Protein AF-A0A7J9BZ97-F1 (afdb_monomer)

pLDDT: mean 70.13, std 18.41, range [39.75, 96.06]

Foldseek 3Di:
DDDDDPVVVVVVCVVVVVCVVVPPDDDPCPVVVCCVVVVPPPPPPPPPDPPPDDDPDDDDDDDDDDDDPPDDPDDPPPPPPPPPDDDDDDDDDDDDDDPDCVVVVVVVVVVVVVVVVVVVVVVVVVVVPPD

Structure (mmCIF, N/CA/C/O backbone):
data_AF-A0A7J9BZ97-F1
#
_entry.id   AF-A0A7J9BZ97-F1
#
loop_
_atom_site.group_PDB
_atom_site.id
_atom_site.type_symbol
_atom_site.label_atom_id
_atom_site.label_alt_id
_atom_site.label_comp_id
_atom_site.label_asym_id
_atom_site.label_entity_id
_atom_site.label_seq_id
_atom_site.pdbx_PDB_ins_code
_atom_site.Cartn_x
_atom_site.Cartn_y
_atom_site.Cartn_z
_atom_site.occupancy
_atom_site.B_iso_or_equiv
_atom_site.auth_seq_id
_atom_site.auth_comp_id
_atom_site.auth_asym_id
_atom_site.auth_atom_id
_atom_site.pdbx_PDB_model_num
ATOM 1 N N . MET A 1 1 ? -7.557 -3.521 -0.677 1.00 71.38 1 MET A N 1
ATOM 2 C CA . MET A 1 1 ? -7.580 -3.887 0.755 1.00 71.38 1 MET A CA 1
ATOM 3 C C . MET A 1 1 ? -7.223 -5.357 0.825 1.00 71.38 1 MET A C 1
ATOM 5 O O . MET A 1 1 ? -7.784 -6.114 0.041 1.00 71.38 1 MET A O 1
ATOM 9 N N . VAL A 1 2 ? -6.254 -5.750 1.649 1.00 76.31 2 VAL A N 1
ATOM 10 C CA . VAL A 1 2 ? -5.881 -7.167 1.764 1.00 76.31 2 VAL A CA 1
ATOM 11 C C . VAL A 1 2 ? -6.969 -7.873 2.572 1.00 76.31 2 VAL A C 1
ATOM 13 O O . VAL A 1 2 ? -7.179 -7.556 3.739 1.00 76.31 2 VAL A O 1
ATOM 16 N N . VAL A 1 3 ? -7.701 -8.783 1.927 1.00 82.50 3 VAL A N 1
ATOM 17 C CA . VAL A 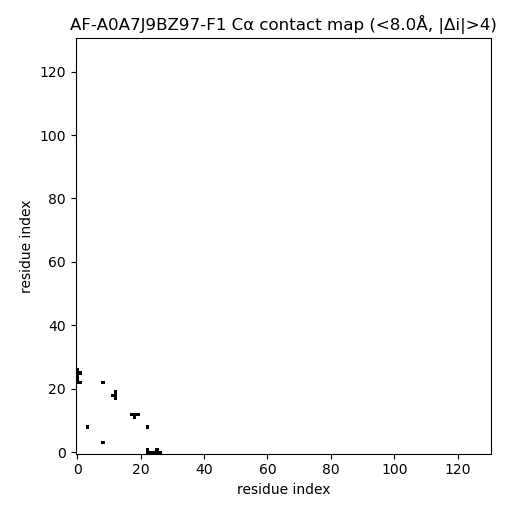1 3 ? -8.814 -9.511 2.548 1.00 82.50 3 VAL A CA 1
ATOM 18 C C . VAL A 1 3 ? -8.285 -10.828 3.102 1.00 82.50 3 VAL A C 1
ATOM 20 O O . VAL A 1 3 ? -7.773 -11.656 2.355 1.00 82.50 3 VAL A O 1
ATOM 23 N N . ALA A 1 4 ? -8.408 -11.013 4.411 1.00 87.12 4 ALA A N 1
ATOM 24 C CA . ALA A 1 4 ? -8.127 -12.267 5.101 1.00 87.12 4 ALA A CA 1
ATOM 25 C C . ALA A 1 4 ? -9.055 -12.382 6.317 1.00 87.12 4 ALA A C 1
ATOM 27 O O . ALA A 1 4 ? -9.639 -11.385 6.744 1.00 87.12 4 ALA A O 1
ATOM 28 N N . GLU A 1 5 ? -9.189 -13.586 6.870 1.00 92.62 5 GLU A N 1
ATOM 29 C CA . GLU A 1 5 ? -9.984 -13.818 8.077 1.00 92.62 5 GLU A CA 1
ATOM 30 C C . GLU A 1 5 ? -9.408 -13.074 9.288 1.00 92.62 5 GLU A C 1
ATOM 32 O O . GLU A 1 5 ? -8.190 -12.972 9.464 1.00 92.62 5 GLU A O 1
ATOM 37 N N . ASP A 1 6 ? -10.289 -12.611 10.174 1.00 92.06 6 ASP A N 1
ATOM 38 C CA . ASP A 1 6 ? -9.900 -11.864 11.374 1.00 92.06 6 ASP A CA 1
ATOM 39 C C . ASP A 1 6 ? -8.960 -12.663 12.283 1.00 92.06 6 ASP A C 1
ATOM 41 O O . ASP A 1 6 ? -8.046 -12.096 12.875 1.00 92.06 6 ASP A O 1
ATOM 45 N N . ALA A 1 7 ? -9.128 -13.987 12.357 1.00 94.25 7 ALA A N 1
ATOM 46 C CA . ALA A 1 7 ? -8.237 -14.860 13.118 1.00 94.25 7 ALA A CA 1
ATOM 47 C C . ALA A 1 7 ? -6.794 -14.828 12.582 1.00 94.25 7 ALA A C 1
ATOM 49 O O . ALA A 1 7 ? -5.842 -14.765 13.363 1.00 94.25 7 ALA A O 1
ATOM 50 N N . VAL A 1 8 ? -6.634 -14.812 11.255 1.00 93.81 8 VAL A N 1
ATOM 51 C CA . VAL A 1 8 ? -5.327 -14.752 10.588 1.00 93.81 8 VAL A CA 1
ATOM 52 C C . VAL A 1 8 ? -4.671 -13.395 10.836 1.00 93.81 8 VAL A C 1
ATOM 54 O O . VAL A 1 8 ? -3.510 -13.342 11.247 1.00 93.81 8 VAL A O 1
ATOM 57 N N . TRP A 1 9 ? -5.426 -12.302 10.676 1.00 93.75 9 TRP A N 1
ATOM 58 C CA . TRP A 1 9 ? -4.943 -10.954 10.985 1.00 93.75 9 TRP A CA 1
ATOM 59 C C . TRP A 1 9 ? -4.531 -10.810 12.449 1.00 93.75 9 TRP A C 1
ATOM 61 O O . TRP A 1 9 ? -3.427 -10.349 12.722 1.00 93.75 9 TRP A O 1
ATOM 71 N N . ASN A 1 10 ? -5.368 -11.251 13.389 1.00 92.50 10 ASN A N 1
ATOM 72 C CA . ASN A 1 10 ? -5.092 -11.137 14.822 1.00 92.50 10 ASN A CA 1
ATOM 73 C C . ASN A 1 10 ? -3.852 -11.944 15.232 1.00 92.50 10 ASN A C 1
ATOM 75 O O . ASN A 1 10 ? -3.031 -11.459 16.011 1.00 92.50 10 ASN A O 1
ATOM 79 N N . SER A 1 11 ? -3.670 -13.144 14.669 1.00 95.38 11 SER A N 1
ATOM 80 C CA . SER A 1 11 ? -2.452 -13.930 14.884 1.00 95.38 11 SER A CA 1
ATOM 81 C C . SER A 1 11 ? -1.212 -13.209 14.344 1.00 95.38 11 SER A C 1
ATOM 83 O O . SER A 1 11 ? -0.182 -13.180 15.018 1.00 95.38 11 SER A O 1
ATOM 85 N N . TYR A 1 12 ? -1.293 -12.601 13.159 1.00 94.06 12 TYR A N 1
ATOM 86 C CA . TYR A 1 12 ? -0.172 -11.874 12.557 1.00 94.06 12 TYR A CA 1
ATOM 87 C C . TYR A 1 12 ? 0.170 -10.588 13.330 1.00 94.06 12 TYR A C 1
ATOM 89 O O . TYR A 1 12 ? 1.326 -10.375 13.698 1.00 94.06 12 TYR A O 1
ATOM 97 N N . ILE A 1 13 ? -0.841 -9.792 13.686 1.00 94.81 13 ILE A N 1
ATOM 98 C CA . ILE A 1 13 ? -0.702 -8.546 14.458 1.00 94.81 13 ILE A CA 1
ATOM 99 C C . ILE A 1 13 ? -0.147 -8.813 15.866 1.00 94.81 13 ILE A C 1
ATOM 101 O O . ILE A 1 13 ? 0.600 -7.995 16.401 1.00 94.81 13 ILE A O 1
ATOM 105 N N . SER A 1 14 ? -0.443 -9.976 16.461 1.00 94.19 14 SER A N 1
ATOM 106 C CA . SER A 1 14 ? 0.075 -10.334 17.793 1.00 94.19 14 SER A CA 1
ATOM 107 C C . SER A 1 14 ? 1.608 -10.363 17.873 1.00 94.19 14 SER A C 1
ATOM 109 O O . SER A 1 14 ? 2.176 -10.040 18.916 1.00 94.19 14 SER A O 1
ATOM 111 N N . SER A 1 15 ? 2.271 -10.704 16.764 1.00 95.06 15 SER A N 1
ATOM 112 C CA . SER A 1 15 ? 3.733 -10.719 16.637 1.00 95.06 15 SER A CA 1
ATOM 113 C C . SER A 1 15 ? 4.285 -9.479 15.928 1.00 95.06 15 SER A C 1
ATOM 115 O O . SER A 1 15 ? 5.430 -9.111 16.172 1.00 95.06 15 SER A O 1
ATOM 117 N N . HIS A 1 16 ? 3.471 -8.816 15.102 1.00 92.94 16 HIS A N 1
ATOM 118 C CA . HIS A 1 16 ? 3.849 -7.656 14.292 1.00 92.94 16 HIS A CA 1
ATOM 119 C C . HIS A 1 16 ? 2.853 -6.520 14.530 1.00 92.94 16 HIS A C 1
ATOM 121 O O . HIS A 1 16 ? 1.904 -6.330 13.768 1.00 92.94 16 HIS A O 1
ATOM 127 N N . LYS A 1 17 ? 3.041 -5.760 15.612 1.00 92.00 17 LYS A N 1
ATOM 128 C CA . LYS A 1 17 ? 2.089 -4.707 16.008 1.00 92.00 17 LYS A CA 1
ATOM 129 C C . LYS A 1 17 ? 1.983 -3.591 14.972 1.00 92.00 17 LYS A C 1
ATOM 131 O O . LYS A 1 17 ? 0.926 -2.982 14.837 1.00 92.00 17 LYS A O 1
ATOM 136 N N . GLU A 1 18 ? 3.044 -3.352 14.206 1.00 90.94 18 GLU A N 1
ATOM 137 C CA . GLU A 1 18 ? 3.057 -2.368 13.123 1.00 90.94 18 GLU A CA 1
ATOM 138 C C . GLU A 1 18 ? 2.145 -2.775 11.958 1.00 90.94 18 GLU A C 1
ATOM 140 O O . GLU A 1 18 ? 1.808 -1.933 11.129 1.00 90.94 18 GLU A O 1
ATOM 145 N N . ALA A 1 19 ? 1.742 -4.049 11.878 1.00 89.31 19 ALA A N 1
ATOM 146 C CA . ALA A 1 19 ? 0.868 -4.552 10.826 1.00 89.31 19 ALA A CA 1
ATOM 147 C C . ALA A 1 19 ? -0.582 -4.054 10.955 1.00 89.31 19 ALA A C 1
ATOM 149 O O . ALA A 1 19 ? -1.290 -3.979 9.950 1.00 89.31 19 ALA A O 1
ATOM 150 N N . ASP A 1 20 ? -1.014 -3.690 12.168 1.00 89.50 20 ASP A N 1
ATOM 151 C CA . ASP A 1 20 ? -2.396 -3.286 12.461 1.00 89.50 20 ASP A CA 1
ATOM 152 C C . ASP A 1 20 ? -2.823 -2.067 11.631 1.00 89.50 20 ASP A C 1
ATOM 154 O O . ASP A 1 20 ? -3.903 -2.047 11.038 1.00 89.50 20 ASP A O 1
ATOM 158 N N . GLN A 1 21 ? -1.911 -1.103 11.456 1.00 88.31 21 GLN A N 1
ATOM 159 C CA . GLN A 1 21 ? -2.170 0.099 10.659 1.00 88.31 21 GLN A CA 1
ATOM 160 C C . GLN A 1 21 ? -2.457 -0.212 9.183 1.00 88.31 21 GLN A C 1
ATOM 162 O O . GLN A 1 21 ? -3.098 0.583 8.506 1.00 88.31 21 GLN A O 1
ATOM 167 N N . PHE A 1 22 ? -1.984 -1.349 8.661 1.00 87.00 22 PHE A N 1
ATOM 168 C CA . PHE A 1 22 ? -2.150 -1.711 7.254 1.00 87.00 22 PHE A CA 1
ATOM 169 C C . PHE A 1 22 ? -3.425 -2.514 6.984 1.00 87.00 22 PHE A C 1
ATOM 171 O O . PHE A 1 22 ? -3.824 -2.617 5.822 1.00 87.00 22 PHE A O 1
ATOM 178 N N . ARG A 1 23 ? -4.096 -3.043 8.018 1.00 85.88 23 ARG A N 1
ATOM 179 C CA . ARG A 1 23 ? -5.294 -3.893 7.874 1.00 85.88 23 ARG A CA 1
ATOM 180 C C . ARG A 1 23 ? -6.418 -3.189 7.115 1.00 85.88 23 ARG A C 1
ATOM 182 O O . ARG A 1 23 ? -7.084 -3.790 6.275 1.00 85.88 23 ARG A O 1
ATOM 189 N N . HIS A 1 24 ? -6.602 -1.904 7.393 1.00 85.56 24 HIS A N 1
ATOM 190 C CA . HIS A 1 24 ? -7.663 -1.089 6.800 1.00 85.56 24 HIS A CA 1
ATOM 191 C C . HIS A 1 24 ? -7.170 -0.204 5.652 1.00 85.56 24 HIS A C 1
ATOM 193 O O . HIS A 1 24 ? -7.960 0.524 5.051 1.00 85.56 24 HIS A O 1
ATOM 199 N N . ASN A 1 25 ? -5.885 -0.289 5.298 1.00 86.62 25 ASN A N 1
ATOM 200 C CA . ASN A 1 25 ? -5.329 0.538 4.241 1.00 86.62 25 ASN A CA 1
ATOM 201 C C . ASN A 1 25 ? -5.685 -0.026 2.862 1.00 86.62 25 ASN A C 1
ATOM 203 O O . ASN A 1 25 ? -5.443 -1.189 2.517 1.00 86.62 25 ASN A O 1
ATOM 207 N N . SER A 1 26 ? -6.263 0.836 2.030 1.00 83.00 26 SER A N 1
ATOM 208 C CA . SER A 1 26 ? -6.355 0.598 0.596 1.00 83.00 26 SER A CA 1
ATOM 209 C C . SER A 1 26 ? -4.990 0.834 -0.051 1.00 83.00 26 SER A C 1
ATOM 211 O O . SER A 1 26 ? -4.329 1.821 0.254 1.00 83.00 26 SER A O 1
ATOM 213 N N . PHE A 1 27 ? -4.607 -0.028 -0.992 1.00 83.50 27 PHE A N 1
ATOM 214 C CA . PHE A 1 27 ? -3.405 0.128 -1.813 1.00 83.50 27 PHE A CA 1
ATOM 215 C C . PHE A 1 27 ? -3.818 0.504 -3.246 1.00 83.50 27 PHE A C 1
ATOM 217 O O . PHE A 1 27 ? -3.920 -0.385 -4.092 1.00 83.50 27 PHE A O 1
ATOM 224 N N . PRO A 1 28 ? -4.104 1.791 -3.530 1.00 83.50 28 PRO A N 1
ATOM 225 C CA . PRO A 1 28 ? -4.700 2.231 -4.799 1.00 83.50 28 PRO A CA 1
ATOM 226 C C . PRO A 1 28 ? -3.822 2.007 -6.044 1.00 83.50 28 PRO A C 1
ATOM 228 O O . PRO A 1 28 ? -4.326 2.098 -7.156 1.00 83.50 28 PRO A O 1
ATOM 231 N N . TYR A 1 29 ? -2.540 1.663 -5.882 1.00 88.88 29 TYR A N 1
ATOM 232 C CA . TYR A 1 29 ? -1.595 1.442 -6.988 1.00 88.88 29 TYR A CA 1
ATOM 233 C C . TYR A 1 29 ? -1.088 -0.003 -7.103 1.00 88.88 29 TYR A C 1
ATOM 235 O O . TYR A 1 29 ? -0.122 -0.258 -7.822 1.00 88.88 29 TYR A O 1
ATOM 243 N N . TYR A 1 30 ? -1.706 -0.957 -6.399 1.00 88.31 30 TYR A N 1
ATOM 244 C CA . TYR A 1 30 ? -1.236 -2.348 -6.363 1.00 88.31 30 TYR A CA 1
ATOM 245 C C . TYR A 1 30 ? -1.097 -2.976 -7.763 1.00 88.31 30 TYR A C 1
ATOM 247 O O . TYR A 1 30 ? -0.078 -3.601 -8.066 1.00 88.31 30 TYR A O 1
ATOM 255 N N . ASP A 1 31 ? -2.076 -2.750 -8.640 1.00 88.19 31 ASP A N 1
ATOM 256 C CA . ASP A 1 31 ? -2.088 -3.317 -9.994 1.00 88.19 31 ASP A CA 1
ATOM 257 C C . ASP A 1 31 ? -0.993 -2.715 -10.887 1.00 88.19 31 ASP A C 1
ATOM 259 O O . ASP A 1 31 ? -0.332 -3.430 -11.641 1.00 88.19 31 ASP A O 1
ATOM 263 N N . GLN A 1 32 ? -0.737 -1.409 -10.758 1.00 91.00 32 GLN A N 1
ATOM 264 C CA . GLN A 1 32 ? 0.324 -0.720 -11.503 1.00 91.00 32 GLN A CA 1
ATOM 265 C C . GLN A 1 32 ? 1.707 -1.213 -11.075 1.00 91.00 32 GLN A C 1
ATOM 267 O O . GLN A 1 32 ? 2.545 -1.529 -11.921 1.00 91.00 32 GLN A O 1
ATOM 272 N N . LEU A 1 33 ? 1.926 -1.346 -9.762 1.00 89.25 33 LEU A N 1
ATOM 273 C CA . LEU A 1 33 ? 3.164 -1.904 -9.220 1.00 89.25 33 LEU A CA 1
ATOM 274 C C . LEU A 1 33 ? 3.359 -3.345 -9.703 1.00 89.25 33 LEU A C 1
ATOM 276 O O . LEU A 1 33 ? 4.433 -3.695 -10.188 1.00 89.25 33 LEU A O 1
ATOM 280 N N . THR A 1 34 ? 2.308 -4.164 -9.655 1.00 88.31 34 THR A N 1
ATOM 281 C CA . THR A 1 34 ? 2.362 -5.549 -10.137 1.00 88.31 34 THR A CA 1
ATOM 282 C C . THR A 1 34 ? 2.689 -5.616 -11.628 1.00 88.31 34 THR A C 1
ATOM 284 O O . THR A 1 34 ? 3.497 -6.451 -12.017 1.00 88.31 34 THR A O 1
ATOM 287 N N . SER A 1 35 ? 2.152 -4.715 -12.456 1.00 88.06 35 SER A N 1
ATOM 288 C CA . SER A 1 35 ? 2.485 -4.623 -13.886 1.00 88.06 35 SER A CA 1
ATOM 289 C C . SER A 1 35 ? 3.974 -4.344 -14.121 1.00 88.06 35 SER A C 1
ATOM 291 O O . SER A 1 35 ? 4.612 -5.046 -14.908 1.00 88.06 35 SER A O 1
ATOM 293 N N . ILE A 1 36 ? 4.566 -3.401 -13.380 1.00 91.31 36 ILE A N 1
ATOM 294 C CA . ILE A 1 36 ? 6.006 -3.092 -13.456 1.00 91.31 36 ILE A CA 1
ATOM 295 C C . ILE A 1 36 ? 6.843 -4.322 -13.064 1.00 91.31 36 ILE A C 1
ATOM 297 O O . ILE A 1 36 ? 7.730 -4.737 -13.811 1.00 91.31 36 ILE A O 1
ATOM 301 N N . TYR A 1 37 ? 6.520 -4.959 -11.933 1.00 83.75 37 TYR A N 1
ATOM 302 C CA . TYR A 1 37 ? 7.260 -6.123 -11.429 1.00 83.75 37 TYR A CA 1
ATOM 303 C C . TYR A 1 37 ? 7.011 -7.421 -12.207 1.00 83.75 37 TYR A C 1
ATOM 305 O O . TYR A 1 37 ? 7.856 -8.315 -12.172 1.00 83.75 37 TYR A O 1
ATOM 313 N N . ALA A 1 38 ? 5.864 -7.574 -12.869 1.00 81.69 38 ALA A N 1
ATOM 314 C CA . ALA A 1 38 ? 5.565 -8.723 -13.722 1.00 81.69 38 ALA A CA 1
ATOM 315 C C . ALA A 1 38 ? 6.271 -8.599 -15.075 1.00 81.69 38 ALA A C 1
ATOM 317 O O . ALA A 1 38 ? 6.794 -9.591 -15.587 1.00 81.69 38 ALA A O 1
ATOM 318 N N . LYS A 1 39 ? 6.327 -7.380 -15.624 1.00 68.62 39 LYS A N 1
ATOM 319 C CA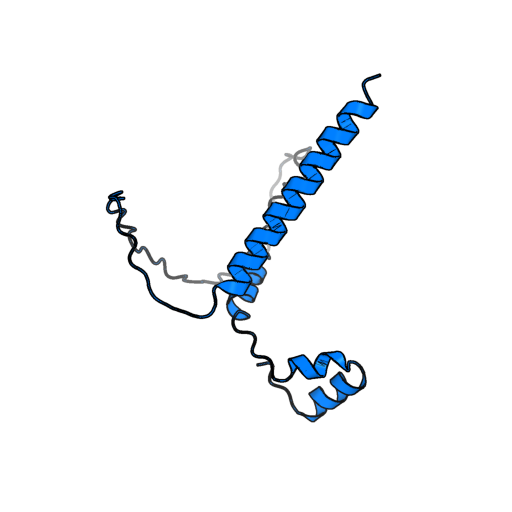 . LYS A 1 39 ? 6.918 -7.089 -16.933 1.00 68.62 39 LYS A CA 1
ATOM 320 C C . LYS A 1 39 ? 8.438 -7.278 -16.961 1.00 68.62 39 LYS A C 1
ATOM 322 O O . LYS A 1 39 ? 8.966 -7.707 -17.982 1.00 68.62 39 LYS A O 1
ATOM 327 N N . ASP A 1 40 ? 9.133 -7.051 -15.847 1.00 66.12 40 ASP A N 1
ATOM 328 C CA . ASP A 1 40 ? 10.603 -7.108 -15.797 1.00 66.12 40 ASP A CA 1
ATOM 329 C C . ASP A 1 40 ? 11.192 -8.498 -15.460 1.00 66.12 40 ASP A C 1
ATOM 331 O O . ASP A 1 40 ? 12.405 -8.707 -15.459 1.00 66.12 40 ASP A O 1
ATOM 335 N N . ARG A 1 41 ? 10.359 -9.531 -15.252 1.00 61.12 41 ARG A N 1
ATOM 336 C CA . ARG A 1 41 ? 10.854 -10.902 -14.978 1.00 61.12 41 ARG A CA 1
ATOM 337 C C . ARG A 1 41 ? 11.497 -11.587 -16.194 1.00 61.12 41 ARG A C 1
ATOM 339 O O . ARG A 1 41 ? 11.994 -12.707 -16.060 1.00 61.12 41 ARG A O 1
ATOM 346 N N . ALA A 1 42 ? 11.508 -10.941 -17.363 1.00 59.09 42 ALA A N 1
ATOM 347 C CA . ALA A 1 42 ? 11.931 -11.536 -18.629 1.00 59.09 42 ALA A CA 1
ATOM 348 C C . ALA A 1 42 ? 13.153 -10.890 -19.315 1.00 59.09 42 ALA A C 1
ATOM 350 O O . ALA A 1 42 ? 13.526 -11.373 -20.382 1.00 59.09 42 ALA A O 1
ATOM 351 N N . THR A 1 43 ? 13.856 -9.916 -18.723 1.00 52.75 43 THR A N 1
ATOM 352 C CA . THR A 1 43 ? 15.045 -9.308 -19.373 1.00 52.75 43 THR A CA 1
ATOM 353 C C . THR A 1 43 ? 16.340 -9.573 -18.607 1.00 52.75 43 THR A C 1
ATOM 355 O O . THR A 1 43 ? 17.110 -8.683 -18.283 1.00 52.75 43 THR A O 1
ATOM 358 N N . ARG A 1 44 ? 16.627 -10.851 -18.340 1.00 49.34 44 ARG A N 1
ATOM 359 C CA . ARG A 1 44 ? 18.009 -11.314 -18.084 1.00 49.34 44 ARG A CA 1
ATOM 360 C C . ARG A 1 44 ? 18.625 -12.011 -19.303 1.00 49.34 44 ARG A C 1
ATOM 362 O O . ARG A 1 44 ? 19.798 -12.371 -19.298 1.00 49.34 44 ARG A O 1
ATOM 369 N N . LYS A 1 45 ? 17.860 -12.181 -20.385 1.00 59.62 45 LYS A N 1
ATOM 370 C CA . LYS A 1 45 ? 18.319 -12.825 -21.623 1.00 59.62 45 LYS A CA 1
ATOM 371 C C . LYS A 1 45 ? 18.991 -11.836 -22.582 1.00 59.62 45 LYS A C 1
ATOM 373 O O . LYS A 1 45 ? 18.601 -11.734 -23.732 1.00 59.62 45 LYS A O 1
ATOM 378 N N . SER A 1 46 ? 20.012 -11.139 -22.099 1.00 55.84 46 SER A N 1
ATOM 379 C CA . SER A 1 46 ? 21.186 -10.769 -22.902 1.00 55.84 46 SER A CA 1
ATOM 380 C C . SER A 1 46 ? 22.346 -10.332 -22.000 1.00 55.84 46 SER A C 1
ATOM 382 O O . SER A 1 46 ? 23.091 -9.415 -22.330 1.00 55.84 46 SER A O 1
ATOM 384 N N . ALA A 1 47 ? 22.576 -11.025 -20.880 1.00 54.09 47 ALA A N 1
ATOM 385 C CA . ALA A 1 47 ? 23.967 -11.356 -20.604 1.00 54.09 47 ALA A CA 1
ATOM 386 C C . ALA A 1 47 ? 24.321 -12.389 -21.675 1.00 54.09 47 ALA A C 1
ATOM 388 O O . ALA A 1 47 ? 24.032 -13.577 -21.512 1.00 54.09 47 ALA A O 1
ATOM 389 N N . LEU A 1 48 ? 24.773 -11.908 -22.839 1.00 52.00 48 LEU A N 1
ATOM 390 C CA . LEU A 1 48 ? 25.325 -12.760 -23.878 1.00 52.00 48 LEU A CA 1
ATOM 391 C C . LEU A 1 48 ? 26.372 -13.626 -23.192 1.00 52.00 48 LEU A C 1
ATOM 393 O O . LEU A 1 48 ? 27.382 -13.147 -22.681 1.00 52.00 48 LEU A O 1
ATOM 397 N N . LYS A 1 49 ? 25.996 -14.898 -23.089 1.00 50.25 49 LYS A N 1
ATOM 398 C CA . LYS A 1 49 ? 26.824 -16.068 -22.887 1.00 50.25 49 LYS A CA 1
ATOM 399 C C . LYS A 1 49 ? 28.264 -15.731 -23.277 1.00 50.25 49 LYS A C 1
ATOM 401 O O . LYS A 1 49 ? 28.564 -15.595 -24.454 1.00 50.25 49 LYS A O 1
ATOM 406 N N . SER A 1 50 ? 29.149 -15.624 -22.290 1.00 47.22 50 SER A N 1
ATOM 407 C CA . SER A 1 50 ? 30.600 -15.473 -22.464 1.00 47.22 50 SER A CA 1
ATOM 408 C C . SER A 1 50 ? 31.258 -16.745 -23.030 1.00 47.22 50 SER A C 1
ATOM 410 O O . SER A 1 50 ? 32.397 -17.058 -22.706 1.00 47.22 50 SER A O 1
ATOM 412 N N . VAL A 1 51 ? 30.519 -17.510 -23.835 1.00 46.88 51 VAL A N 1
ATOM 413 C CA . VAL A 1 51 ? 30.957 -18.705 -24.562 1.00 46.88 51 VAL A CA 1
ATOM 414 C C . VAL A 1 51 ? 30.750 -18.410 -26.045 1.00 46.88 51 VAL A C 1
ATOM 416 O O . VAL A 1 51 ? 30.037 -19.116 -26.747 1.00 46.88 51 VAL A O 1
ATOM 419 N N . ASP A 1 52 ? 31.319 -17.287 -26.472 1.00 48.97 52 ASP A N 1
ATOM 420 C CA . ASP A 1 52 ? 31.609 -16.981 -27.873 1.00 48.97 52 ASP A CA 1
ATOM 421 C C . ASP A 1 52 ? 33.106 -17.226 -28.141 1.00 48.97 52 ASP A C 1
ATOM 423 O O . ASP A 1 52 ? 33.784 -16.503 -28.862 1.00 48.97 52 ASP A O 1
ATOM 427 N N . ILE A 1 53 ? 33.668 -18.223 -27.451 1.00 57.31 53 ILE A N 1
ATOM 428 C CA . ILE A 1 53 ? 35.030 -18.697 -27.658 1.00 57.31 53 ILE A CA 1
ATOM 429 C C . ILE A 1 53 ? 34.958 -20.223 -27.662 1.00 57.31 53 ILE A C 1
ATOM 431 O O . ILE A 1 53 ? 34.743 -20.833 -26.619 1.00 57.31 53 ILE A O 1
ATOM 435 N N . ALA A 1 54 ? 35.168 -20.785 -28.853 1.00 52.88 54 ALA A N 1
ATOM 436 C CA . ALA A 1 54 ? 35.436 -22.190 -29.158 1.00 52.88 54 ALA A CA 1
ATOM 437 C C . ALA A 1 54 ? 34.267 -23.180 -28.998 1.00 52.88 54 ALA A C 1
ATOM 439 O O . ALA A 1 54 ? 34.075 -23.753 -27.937 1.00 52.88 54 ALA A O 1
ATOM 440 N N . GLU A 1 55 ? 33.525 -23.420 -30.081 1.00 43.97 55 GLU A N 1
ATOM 441 C CA . GLU A 1 55 ? 33.376 -24.755 -30.703 1.00 43.97 55 GLU A CA 1
ATOM 442 C C . GLU A 1 55 ? 32.291 -24.683 -31.784 1.00 43.97 55 GLU A C 1
ATOM 444 O O . GLU A 1 55 ? 31.165 -25.152 -31.646 1.00 43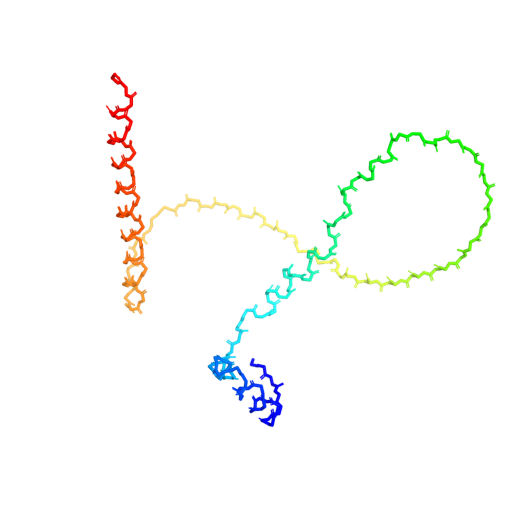.97 55 GLU A O 1
ATOM 449 N N . GLU A 1 56 ? 32.653 -24.053 -32.898 1.00 48.62 56 GLU A N 1
ATOM 450 C CA . GLU A 1 56 ? 32.100 -24.402 -34.200 1.00 48.62 56 GLU A CA 1
ATOM 451 C C . GLU A 1 56 ? 32.833 -25.670 -34.660 1.00 48.62 56 GLU A C 1
ATOM 453 O O . GLU A 1 56 ? 33.861 -25.584 -35.325 1.00 48.62 56 GLU A O 1
ATOM 458 N N . ILE A 1 57 ? 32.371 -26.846 -34.224 1.00 52.91 57 ILE A N 1
ATOM 459 C CA . ILE A 1 57 ? 32.765 -28.135 -34.812 1.00 52.91 57 ILE A CA 1
ATOM 460 C C . ILE A 1 57 ? 31.532 -29.054 -34.838 1.00 52.91 57 ILE A C 1
ATOM 462 O O . ILE A 1 57 ? 31.161 -29.663 -33.843 1.00 52.91 57 ILE A O 1
ATOM 466 N N . ASP A 1 58 ? 30.866 -29.018 -35.991 1.00 45.81 58 ASP A N 1
ATOM 467 C CA . ASP A 1 58 ? 30.188 -30.091 -36.735 1.00 45.81 58 ASP A CA 1
ATOM 468 C C . ASP A 1 58 ? 29.810 -31.410 -36.012 1.00 45.81 58 ASP A C 1
ATOM 470 O O . ASP A 1 58 ? 30.675 -32.131 -35.516 1.00 45.81 58 ASP A O 1
ATOM 474 N N . VAL A 1 59 ? 28.508 -31.746 -36.040 1.00 47.66 59 VAL A N 1
ATOM 475 C CA . VAL A 1 59 ? 27.896 -32.969 -36.630 1.00 47.66 59 VAL A CA 1
ATOM 476 C C . VAL A 1 59 ? 26.496 -33.224 -36.020 1.00 47.66 59 VAL A C 1
ATOM 478 O O . VAL A 1 59 ? 26.303 -33.201 -34.805 1.00 47.66 59 VAL A O 1
ATOM 481 N N . GLU A 1 60 ? 25.511 -33.456 -36.898 1.00 49.34 60 GLU A N 1
ATOM 482 C CA . GLU A 1 60 ? 24.130 -33.916 -36.640 1.00 49.34 60 GLU A CA 1
ATOM 483 C C . GLU A 1 60 ? 24.025 -35.129 -35.691 1.00 49.34 60 GLU A C 1
ATOM 485 O O . GLU A 1 60 ? 24.762 -36.085 -35.892 1.00 49.34 60 GLU A O 1
ATOM 490 N N . ASP A 1 61 ? 23.029 -35.169 -34.780 1.00 41.78 61 ASP A N 1
ATOM 491 C CA . ASP A 1 61 ? 22.102 -36.323 -34.654 1.00 41.78 61 ASP A CA 1
ATOM 492 C C . ASP A 1 61 ? 20.889 -36.066 -33.710 1.00 41.78 61 ASP A C 1
ATOM 494 O O . ASP A 1 61 ? 21.018 -35.784 -32.520 1.00 41.78 61 ASP A O 1
ATOM 498 N N . VAL A 1 62 ? 19.701 -36.158 -34.312 1.00 45.78 62 VAL A N 1
ATOM 499 C CA . VAL A 1 62 ? 18.396 -36.712 -33.880 1.00 45.78 62 VAL A CA 1
ATOM 500 C C . VAL A 1 62 ? 17.808 -36.524 -32.455 1.00 45.78 62 VAL A C 1
ATOM 502 O O . VAL A 1 62 ? 18.218 -37.095 -31.452 1.00 45.78 62 VAL A O 1
ATOM 505 N N . ALA A 1 63 ? 16.636 -35.867 -32.497 1.00 48.44 63 ALA A N 1
ATOM 506 C CA . ALA A 1 63 ? 15.378 -36.050 -31.753 1.00 48.44 63 ALA A CA 1
ATOM 507 C C . ALA A 1 63 ? 15.325 -35.916 -30.220 1.00 48.44 63 ALA A C 1
ATOM 509 O O . ALA A 1 63 ? 15.729 -36.791 -29.467 1.00 48.44 63 ALA A O 1
ATOM 510 N N . THR A 1 64 ? 14.516 -34.951 -29.764 1.00 42.03 64 THR A N 1
ATOM 511 C CA . THR A 1 64 ? 13.310 -35.254 -28.969 1.00 42.03 64 THR A CA 1
ATOM 512 C C . THR A 1 64 ? 12.317 -34.100 -29.098 1.00 42.03 64 THR A C 1
ATOM 514 O O . THR A 1 64 ? 12.574 -32.969 -28.691 1.00 42.03 64 THR A O 1
ATOM 517 N N . ALA A 1 65 ? 11.162 -34.410 -29.679 1.00 49.47 65 ALA A N 1
ATOM 518 C CA . ALA A 1 65 ? 10.021 -33.523 -29.789 1.00 49.47 65 ALA A CA 1
ATOM 519 C C . ALA A 1 65 ? 9.448 -33.163 -28.408 1.00 49.47 65 ALA A C 1
ATOM 521 O O . ALA A 1 65 ? 9.185 -34.037 -27.584 1.00 49.47 65 ALA A O 1
ATOM 522 N N . LYS A 1 66 ? 9.143 -31.881 -28.205 1.00 59.12 66 LYS A N 1
ATOM 523 C CA . LYS A 1 66 ? 7.893 -31.471 -27.555 1.00 59.12 66 LYS A CA 1
ATOM 524 C C . LYS A 1 66 ? 7.504 -30.086 -28.045 1.00 59.12 66 LYS A C 1
ATOM 526 O O . LYS A 1 66 ? 8.049 -29.072 -27.622 1.00 59.12 66 LYS A O 1
ATOM 531 N N . ASN A 1 67 ? 6.550 -30.088 -28.969 1.00 59.03 67 ASN A N 1
ATOM 532 C CA . ASN A 1 67 ? 5.725 -28.935 -29.271 1.00 59.03 67 ASN A CA 1
ATOM 533 C C . ASN A 1 67 ? 5.105 -28.427 -27.965 1.00 59.03 67 ASN A C 1
ATOM 535 O O . ASN A 1 67 ? 4.429 -29.179 -27.263 1.00 59.03 67 ASN A O 1
ATOM 539 N N . LEU A 1 68 ? 5.325 -27.154 -27.658 1.00 49.75 68 LEU A N 1
ATOM 540 C CA . LEU A 1 68 ? 4.405 -26.383 -26.839 1.00 49.75 68 LEU A CA 1
ATOM 541 C C . LEU A 1 68 ? 4.066 -25.125 -27.635 1.00 49.75 68 LEU A C 1
ATOM 543 O O . LEU A 1 68 ? 4.606 -24.046 -27.404 1.00 49.75 68 LEU A O 1
ATOM 547 N N . GLU A 1 69 ? 3.173 -25.301 -28.604 1.00 57.47 69 GLU A N 1
ATOM 548 C CA . GLU A 1 69 ? 2.330 -24.218 -29.094 1.00 57.47 69 GLU A CA 1
ATOM 549 C C . GLU A 1 69 ? 1.445 -23.763 -27.927 1.00 57.47 69 GLU A C 1
ATOM 551 O O . GLU A 1 69 ? 0.361 -24.291 -27.696 1.00 57.47 69 GLU A O 1
ATOM 556 N N . VAL A 1 70 ? 1.916 -22.790 -27.147 1.00 49.41 70 VAL A N 1
ATOM 557 C CA . VAL A 1 70 ? 1.011 -21.944 -26.367 1.00 49.41 70 VAL A CA 1
ATOM 558 C C . VAL A 1 70 ? 0.748 -20.727 -27.230 1.00 49.41 70 VAL A C 1
ATOM 560 O O . VAL A 1 70 ? 1.502 -19.756 -27.248 1.00 49.41 70 VAL A O 1
ATOM 563 N N . GLY A 1 71 ? -0.325 -20.840 -28.008 1.00 50.84 71 GLY A N 1
ATOM 564 C CA . GLY A 1 71 ? -0.940 -19.703 -28.657 1.00 50.84 71 GLY A CA 1
ATOM 565 C C . GLY A 1 71 ? -1.341 -18.686 -27.597 1.00 50.84 71 GLY A C 1
ATOM 566 O O . GLY A 1 71 ? -2.227 -18.936 -26.784 1.00 50.84 71 GLY A O 1
ATOM 567 N N . SER A 1 72 ? -0.711 -17.520 -27.627 1.00 55.28 72 SER A N 1
ATOM 568 C CA . SER A 1 72 ? -1.326 -16.314 -27.096 1.00 55.28 72 SER A CA 1
ATOM 569 C C . SER A 1 72 ? -1.553 -15.367 -28.265 1.00 55.28 72 SER A C 1
ATOM 571 O O . SER A 1 72 ? -0.645 -14.667 -28.714 1.00 55.28 72 SER A O 1
ATOM 573 N N . ASN A 1 73 ? -2.782 -15.377 -28.771 1.00 60.75 73 ASN A N 1
ATOM 574 C CA . ASN A 1 73 ? -3.348 -14.255 -29.502 1.00 60.75 73 ASN A CA 1
ATOM 575 C C . ASN A 1 73 ?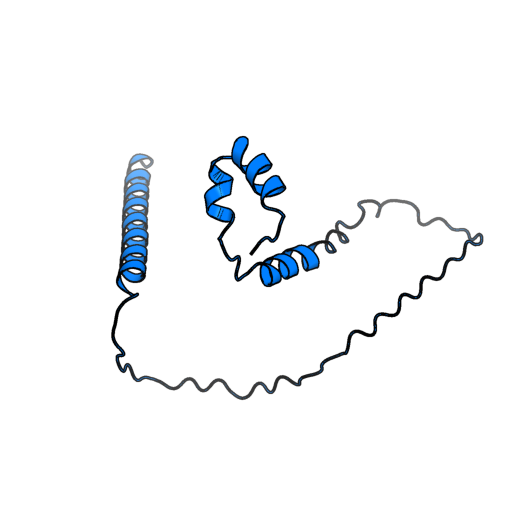 -3.383 -13.060 -28.537 1.00 60.75 73 ASN A C 1
ATOM 577 O O . ASN A 1 73 ? -4.340 -12.892 -27.783 1.00 60.75 73 ASN A O 1
ATOM 581 N N . TYR A 1 74 ? -2.312 -12.270 -28.522 1.00 50.69 74 TYR A N 1
ATOM 582 C CA . TYR A 1 74 ? -2.387 -10.906 -28.029 1.00 50.69 74 TYR A CA 1
ATOM 583 C C . TYR A 1 74 ? -2.854 -10.048 -29.192 1.00 50.69 74 TYR A C 1
ATOM 585 O O . TYR A 1 74 ? -2.172 -9.920 -30.209 1.00 50.69 74 TYR A O 1
ATOM 593 N N . HIS A 1 75 ? -4.059 -9.514 -29.027 1.00 59.91 75 HIS A N 1
ATOM 594 C CA . HIS A 1 75 ? -4.677 -8.560 -29.923 1.00 59.91 75 HIS A CA 1
ATOM 595 C C . HIS A 1 75 ? -3.692 -7.415 -30.169 1.00 59.91 75 HIS A C 1
ATOM 597 O O . HIS A 1 75 ? -3.379 -6.622 -29.284 1.00 59.91 75 HIS A O 1
ATOM 603 N N . ARG A 1 76 ? -3.170 -7.379 -31.391 1.00 66.00 76 ARG A N 1
ATOM 604 C CA . ARG A 1 76 ? -2.536 -6.219 -31.999 1.00 66.00 76 ARG A CA 1
ATOM 605 C C . ARG A 1 76 ? -3.590 -5.105 -32.002 1.00 66.00 76 ARG A C 1
ATOM 607 O O . ARG A 1 76 ? -4.536 -5.179 -32.782 1.00 66.00 76 ARG A O 1
ATOM 614 N N . CYS A 1 77 ? -3.487 -4.165 -31.070 1.00 58.50 77 CYS A N 1
ATOM 615 C CA . CYS A 1 77 ? -4.205 -2.897 -31.138 1.00 58.50 77 CYS A CA 1
ATOM 616 C C . CYS A 1 77 ? -3.289 -1.934 -31.895 1.00 58.50 77 CYS A C 1
ATOM 618 O O . CYS A 1 77 ? -2.386 -1.344 -31.307 1.00 58.50 77 CYS A O 1
ATOM 620 N N . GLU A 1 78 ? -3.453 -1.880 -33.217 1.00 55.16 78 GLU A N 1
ATOM 621 C CA . GLU A 1 78 ? -3.002 -0.728 -33.997 1.00 55.16 78 GLU A CA 1
ATOM 622 C C . GLU A 1 78 ? -4.036 0.366 -33.706 1.00 55.16 78 GLU A C 1
ATOM 624 O O . GLU A 1 78 ? -5.126 0.345 -34.271 1.00 55.16 78 GLU A O 1
ATOM 629 N N . ASP A 1 79 ? -3.741 1.253 -32.762 1.00 54.47 79 ASP A N 1
ATOM 630 C CA . ASP A 1 79 ? -4.368 2.568 -32.757 1.00 54.47 79 ASP A CA 1
ATOM 631 C C . ASP A 1 79 ? -3.323 3.508 -33.350 1.00 54.47 79 ASP A C 1
ATOM 633 O O . ASP A 1 79 ? -2.293 3.799 -32.734 1.00 54.47 79 ASP A O 1
ATOM 637 N N . ASP A 1 80 ? -3.560 3.898 -34.599 1.00 55.44 80 ASP A N 1
ATOM 638 C CA . ASP A 1 80 ? -2.770 4.876 -35.326 1.00 55.44 80 ASP A CA 1
ATOM 639 C C . ASP A 1 80 ? -2.654 6.153 -34.482 1.00 55.44 80 ASP A C 1
ATOM 641 O O . ASP A 1 80 ? -3.626 6.875 -34.256 1.00 55.44 80 ASP A O 1
ATOM 645 N N . VAL A 1 81 ? -1.448 6.434 -33.987 1.00 56.28 81 VAL A N 1
ATOM 646 C CA . VAL A 1 81 ? -1.138 7.703 -33.331 1.00 56.28 81 VAL A CA 1
ATOM 647 C C . VAL A 1 81 ? -1.136 8.774 -34.416 1.00 56.28 81 VAL A C 1
ATOM 649 O O . VAL A 1 81 ? -0.122 9.002 -35.078 1.00 56.28 81 VAL A O 1
ATOM 652 N N . SER A 1 82 ? -2.273 9.442 -34.609 1.00 62.09 82 SER A N 1
ATOM 653 C CA . SER A 1 82 ? -2.303 10.724 -35.304 1.00 62.09 82 SER A CA 1
ATOM 654 C C . SER A 1 82 ? -1.527 11.730 -34.450 1.00 62.09 82 SER A C 1
ATOM 656 O O . SER A 1 82 ? -2.030 12.245 -33.450 1.00 62.09 82 SER A O 1
ATOM 658 N N . LEU A 1 83 ? -0.269 11.964 -34.814 1.00 58.88 83 LEU A N 1
ATOM 659 C CA . LEU A 1 83 ? 0.539 13.065 -34.301 1.00 58.88 83 LEU A CA 1
ATOM 660 C C . LEU A 1 83 ? 0.066 14.368 -34.953 1.00 58.88 83 LEU A C 1
ATOM 662 O O . LEU A 1 83 ? 0.774 14.928 -35.785 1.00 58.88 83 LEU A O 1
ATOM 666 N N . ASP A 1 84 ? -1.124 14.842 -34.589 1.00 61.81 84 ASP A N 1
ATOM 667 C CA . ASP A 1 84 ? -1.512 16.207 -34.934 1.00 61.81 84 ASP A CA 1
ATOM 668 C C . ASP A 1 84 ? -0.909 17.169 -33.904 1.00 61.81 84 ASP A C 1
ATOM 670 O O . ASP A 1 84 ? -1.363 17.301 -32.769 1.00 61.81 84 ASP A O 1
ATOM 674 N N . GLU A 1 85 ? 0.192 17.771 -34.355 1.00 57.12 85 GLU A N 1
ATOM 675 C CA . GLU A 1 85 ? 0.505 19.196 -34.241 1.00 57.12 85 GLU A CA 1
ATOM 676 C C . GLU A 1 85 ? 0.528 19.782 -32.814 1.00 57.12 85 GLU A C 1
ATOM 678 O O . GLU A 1 85 ? -0.461 20.199 -32.214 1.00 57.12 85 GLU A O 1
ATOM 683 N N . MET A 1 86 ? 1.757 19.893 -32.310 1.00 65.31 86 MET A N 1
ATOM 684 C CA . MET A 1 86 ? 2.174 20.820 -31.264 1.00 65.31 86 MET A CA 1
ATOM 685 C C . MET A 1 86 ? 1.845 22.264 -31.674 1.00 65.31 86 MET A C 1
ATOM 687 O O . MET A 1 86 ? 2.635 22.899 -32.368 1.00 65.31 86 MET A O 1
ATOM 691 N N . ASP A 1 87 ? 0.733 22.816 -31.190 1.00 52.59 87 ASP A N 1
ATOM 692 C CA . ASP A 1 87 ? 0.533 24.267 -31.206 1.00 52.59 87 ASP A CA 1
ATOM 693 C C . ASP A 1 87 ? 1.030 24.871 -29.883 1.00 52.59 87 ASP A C 1
ATOM 695 O O . ASP A 1 87 ? 0.372 24.840 -28.837 1.00 52.59 87 ASP A O 1
ATOM 699 N N . VAL A 1 88 ? 2.262 25.384 -29.924 1.00 54.28 88 VAL A N 1
ATOM 700 C CA . VAL A 1 88 ? 2.801 26.284 -28.903 1.00 54.28 88 VAL A CA 1
ATOM 701 C C . VAL A 1 88 ? 2.256 27.679 -29.171 1.00 54.28 88 VAL A C 1
ATOM 703 O O . VAL A 1 88 ? 2.822 28.464 -29.924 1.00 54.28 88 VAL A O 1
ATOM 706 N N . SER A 1 89 ? 1.183 27.992 -28.457 1.00 46.66 89 SER A N 1
ATOM 707 C CA . SER A 1 89 ? 0.665 29.342 -28.254 1.00 46.66 89 SER A CA 1
ATOM 708 C C . SER A 1 89 ? 0.147 29.376 -26.808 1.00 46.66 89 SER A C 1
ATOM 710 O O . SER A 1 89 ? -0.859 28.766 -26.482 1.00 46.66 89 SER A O 1
ATOM 712 N N . GLY A 1 90 ? 0.873 29.884 -25.813 1.00 47.66 90 GLY A N 1
ATOM 713 C CA . GLY A 1 90 ? 1.130 31.309 -25.650 1.00 47.66 90 GLY A CA 1
ATOM 714 C C . GLY A 1 90 ? 0.087 31.950 -24.722 1.00 47.66 90 GLY A C 1
ATOM 715 O O . GLY A 1 90 ? -0.772 32.682 -25.190 1.00 47.66 90 GLY A O 1
ATOM 716 N N . THR A 1 91 ? 0.252 31.755 -23.402 1.00 47.88 91 THR A N 1
ATOM 717 C CA . THR A 1 91 ? -0.371 32.496 -22.272 1.00 47.88 91 THR A CA 1
ATOM 718 C C . THR A 1 91 ? -1.892 32.398 -22.081 1.00 47.88 91 THR A C 1
ATOM 720 O O . THR A 1 91 ? -2.655 32.685 -22.988 1.00 47.88 91 THR A O 1
ATOM 723 N N . GLN A 1 92 ? -2.329 32.115 -20.844 1.00 43.03 92 GLN A N 1
ATOM 724 C CA . GLN A 1 92 ? -3.102 33.032 -19.978 1.00 43.03 92 GLN A CA 1
ATOM 725 C C . GLN A 1 92 ? -3.286 32.374 -18.596 1.00 43.03 92 GLN A C 1
ATOM 727 O O . GLN A 1 92 ? -4.026 31.409 -18.424 1.00 43.03 92 GLN A O 1
ATOM 732 N N . LEU A 1 93 ? -2.557 32.897 -17.607 1.00 55.22 93 LEU A N 1
ATOM 733 C CA . LEU A 1 93 ? -2.748 32.629 -16.182 1.00 55.22 93 LEU A CA 1
ATOM 734 C C . LEU A 1 93 ? -4.167 33.057 -15.782 1.00 55.22 93 LEU A C 1
ATOM 736 O O . LEU A 1 93 ? -4.471 34.248 -15.830 1.00 55.22 93 LEU A O 1
ATOM 740 N N . LEU A 1 94 ? -5.009 32.125 -15.329 1.00 45.59 94 LEU A N 1
ATOM 741 C CA . LEU A 1 94 ? -6.209 32.473 -14.566 1.00 45.59 94 LEU A CA 1
ATOM 742 C C . LEU A 1 94 ? -6.333 31.581 -13.318 1.00 45.59 94 LEU A C 1
ATOM 744 O O . LEU A 1 94 ? -6.095 30.375 -13.408 1.00 45.59 94 LEU A O 1
ATOM 748 N N . PRO A 1 95 ? -6.650 32.155 -12.140 1.00 57.91 95 PRO A N 1
ATOM 749 C CA . PRO A 1 95 ? -6.409 31.517 -10.859 1.00 57.91 95 PRO A CA 1
ATOM 750 C C . PRO A 1 95 ? -7.641 30.743 -10.383 1.00 57.91 95 PRO A C 1
ATOM 752 O O . PRO A 1 95 ? -8.763 31.245 -10.443 1.00 57.91 95 PRO A O 1
ATOM 755 N N . SER A 1 96 ? -7.422 29.549 -9.831 1.00 39.75 96 SER A N 1
ATOM 756 C CA . SER A 1 96 ? -8.452 28.780 -9.123 1.00 39.75 96 SER A CA 1
ATOM 757 C C . SER A 1 96 ? -7.928 28.373 -7.739 1.00 39.75 96 SER A C 1
ATOM 759 O O . SER A 1 96 ? -6.933 27.668 -7.629 1.00 39.75 96 SER A O 1
ATOM 761 N N . LYS A 1 97 ? -8.584 28.898 -6.698 1.00 51.94 97 LYS A N 1
ATOM 762 C CA . LYS A 1 97 ? -8.401 28.681 -5.241 1.00 51.94 97 LYS A CA 1
ATOM 763 C C . LYS A 1 97 ? -8.876 27.276 -4.785 1.00 51.94 97 LYS A C 1
ATOM 765 O O . LYS A 1 97 ? -9.654 26.676 -5.520 1.00 51.94 97 LYS A O 1
ATOM 770 N N . PRO A 1 98 ? -8.737 26.900 -3.493 1.00 54.25 98 PRO A N 1
ATOM 771 C CA . PRO A 1 98 ? -7.547 26.849 -2.633 1.00 54.25 98 PRO A CA 1
ATOM 772 C C . PRO A 1 98 ? -7.395 25.450 -1.966 1.00 54.25 98 PRO A C 1
ATOM 774 O O . PRO A 1 98 ? -8.315 24.633 -2.019 1.00 54.25 98 PRO A O 1
ATOM 777 N N . ASN A 1 99 ? -6.292 25.232 -1.240 1.00 52.00 99 ASN A N 1
ATOM 778 C CA . ASN A 1 99 ? -6.099 24.189 -0.213 1.00 52.00 99 ASN A CA 1
ATOM 779 C C . ASN A 1 99 ? -5.545 22.831 -0.670 1.00 52.00 99 ASN A C 1
ATOM 781 O O . ASN A 1 99 ? -6.161 21.816 -0.371 1.00 52.00 99 ASN A O 1
ATOM 785 N N . GLN A 1 100 ? -4.362 22.799 -1.290 1.00 55.88 100 GLN A N 1
ATOM 786 C CA . GLN A 1 100 ? -3.354 21.718 -1.114 1.00 55.88 100 GLN A CA 1
ATOM 787 C C . GLN A 1 100 ? -1.918 22.214 -1.409 1.00 55.88 100 GLN A C 1
ATOM 789 O O . GLN A 1 100 ? -0.976 21.428 -1.508 1.00 55.88 100 GLN A O 1
ATOM 794 N N . ASP A 1 101 ? -1.740 23.523 -1.563 1.00 57.12 101 ASP A N 1
ATOM 795 C CA . ASP A 1 101 ? -0.552 24.161 -2.118 1.00 57.12 101 ASP A CA 1
ATOM 796 C C . ASP A 1 101 ? 0.550 24.415 -1.081 1.00 57.12 101 ASP A C 1
ATOM 798 O O . ASP A 1 101 ? 1.7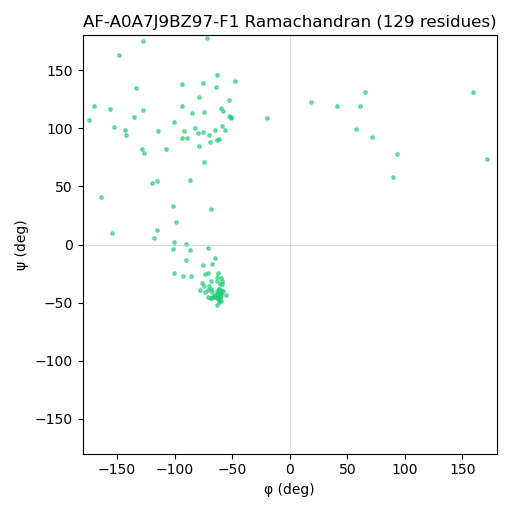25 24.330 -1.436 1.00 57.12 101 ASP A O 1
ATOM 802 N N . ASP A 1 102 ? 0.214 24.576 0.201 1.00 67.75 102 ASP A N 1
ATOM 803 C CA . ASP A 1 102 ? 1.189 24.903 1.255 1.00 67.75 102 ASP A CA 1
ATOM 804 C C . ASP A 1 102 ? 2.277 23.836 1.439 1.00 67.75 102 ASP A C 1
ATOM 806 O O . ASP A 1 102 ? 3.451 24.146 1.622 1.00 67.75 102 ASP A O 1
ATOM 810 N N . ALA A 1 103 ? 1.919 22.553 1.353 1.00 72.19 103 ALA A N 1
ATOM 811 C CA . ALA A 1 103 ? 2.903 21.478 1.480 1.00 72.19 103 ALA A CA 1
ATOM 812 C C . ALA A 1 103 ? 3.842 21.424 0.264 1.00 72.19 103 ALA A C 1
ATOM 814 O O . ALA A 1 103 ? 5.033 21.138 0.400 1.00 72.19 103 ALA A O 1
ATOM 815 N N . THR A 1 104 ? 3.315 21.717 -0.929 1.00 72.94 104 THR A N 1
ATOM 816 C CA . THR A 1 104 ? 4.090 21.693 -2.178 1.00 72.94 104 THR A CA 1
ATOM 817 C C . THR A 1 104 ? 5.031 22.890 -2.292 1.00 72.94 104 THR A C 1
ATOM 819 O O . THR A 1 104 ? 6.162 22.742 -2.764 1.00 72.94 104 THR A O 1
ATOM 822 N N . THR A 1 105 ? 4.614 24.057 -1.796 1.00 81.31 105 THR A N 1
ATOM 823 C CA . THR A 1 105 ? 5.445 25.263 -1.735 1.00 81.31 105 THR A CA 1
ATOM 824 C C . THR A 1 105 ? 6.539 25.121 -0.677 1.00 81.31 105 THR A C 1
ATOM 826 O O . THR A 1 105 ? 7.706 25.353 -1.001 1.00 81.31 105 THR A O 1
ATOM 829 N N . LEU A 1 106 ? 6.204 24.626 0.523 1.00 87.19 106 LEU A N 1
ATOM 830 C CA . LEU A 1 106 ? 7.164 24.360 1.606 1.00 87.19 106 LEU A CA 1
ATOM 831 C C . LEU A 1 106 ? 8.221 23.318 1.225 1.00 87.19 106 LEU A C 1
ATOM 833 O O . LEU A 1 106 ? 9.407 23.501 1.501 1.00 87.19 106 LEU A O 1
ATOM 837 N N . LEU A 1 107 ? 7.825 22.229 0.558 1.00 90.50 107 LEU A N 1
ATOM 838 C CA . LEU A 1 107 ? 8.774 21.225 0.069 1.00 90.50 107 LEU A CA 1
ATOM 839 C C . LEU A 1 107 ? 9.751 21.854 -0.929 1.00 90.50 107 LEU A C 1
ATOM 841 O O . LEU A 1 107 ? 10.965 21.660 -0.819 1.00 90.50 107 LEU A O 1
ATOM 845 N N . GLY A 1 108 ? 9.232 22.640 -1.876 1.00 90.81 108 GLY A N 1
ATOM 846 C CA . GLY A 1 108 ? 10.058 23.36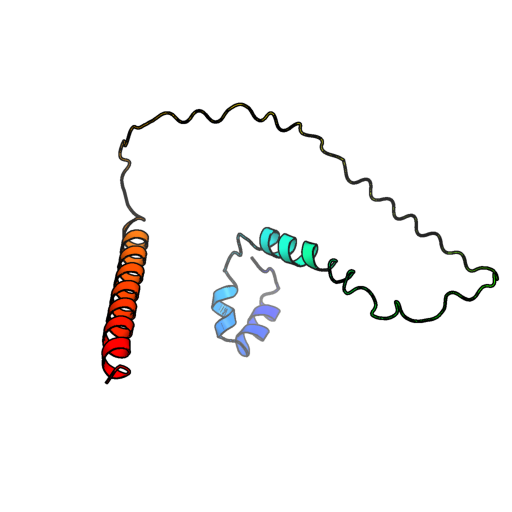0 -2.839 1.00 90.81 108 GLY A CA 1
ATOM 847 C C . GLY A 1 108 ? 11.032 24.335 -2.170 1.00 90.81 108 GLY A C 1
ATOM 848 O O . GLY A 1 108 ? 12.184 24.428 -2.591 1.00 90.81 108 GLY A O 1
ATOM 849 N N . GLU A 1 109 ? 10.602 25.047 -1.127 1.00 92.38 109 GLU A N 1
ATOM 850 C CA . GLU A 1 109 ? 11.445 25.970 -0.351 1.00 92.38 109 GLU A CA 1
ATOM 851 C C . GLU A 1 109 ? 12.559 25.261 0.420 1.00 92.38 109 GLU A C 1
ATOM 853 O O . GLU A 1 109 ? 13.714 25.695 0.358 1.00 92.38 109 GLU A O 1
ATOM 858 N N . ASN A 1 110 ? 12.251 24.143 1.078 1.00 94.38 110 ASN A N 1
ATOM 859 C CA . ASN A 1 110 ? 13.234 23.369 1.836 1.00 94.38 110 ASN A CA 1
ATOM 860 C C . ASN A 1 110 ? 14.324 22.792 0.923 1.00 94.38 110 ASN A C 1
ATOM 862 O O . ASN A 1 110 ? 15.510 22.895 1.239 1.00 94.38 110 ASN A O 1
ATOM 866 N N . ILE A 1 111 ? 13.946 22.250 -0.241 1.00 96.06 111 ILE A N 1
ATOM 867 C CA . ILE A 1 111 ? 14.909 21.720 -1.220 1.00 96.06 111 ILE A CA 1
ATOM 868 C C . ILE A 1 111 ? 15.825 22.832 -1.745 1.00 96.06 111 ILE A C 1
ATOM 870 O O . ILE A 1 111 ? 17.044 22.652 -1.794 1.00 96.06 111 ILE A O 1
ATOM 874 N N . ARG A 1 112 ? 15.264 23.997 -2.103 1.00 93.69 112 ARG A N 1
ATOM 875 C CA . ARG A 1 112 ? 16.060 25.154 -2.552 1.00 93.69 112 ARG A CA 1
ATOM 876 C C . ARG A 1 112 ? 17.039 25.611 -1.473 1.00 93.69 112 ARG A C 1
ATOM 878 O O . ARG A 1 112 ? 18.198 25.877 -1.778 1.00 93.69 112 ARG A O 1
ATOM 885 N N . THR A 1 113 ? 16.586 25.668 -0.225 1.00 95.69 113 THR A N 1
ATOM 886 C CA . THR A 1 113 ? 17.397 26.112 0.916 1.00 95.69 113 THR A CA 1
ATOM 887 C C . THR A 1 113 ? 18.586 25.185 1.156 1.00 95.69 113 THR A C 1
ATOM 889 O O . THR A 1 113 ? 19.726 25.647 1.153 1.00 95.69 113 THR A O 1
ATOM 892 N N . VAL A 1 114 ? 18.348 23.873 1.258 1.00 96.00 114 VAL A N 1
ATOM 893 C CA . VAL A 1 114 ? 19.419 22.878 1.453 1.00 96.00 114 VAL A CA 1
ATOM 894 C C . VAL A 1 114 ? 20.412 22.889 0.282 1.00 96.00 114 VAL A C 1
ATOM 896 O O . VAL A 1 114 ? 21.623 22.808 0.493 1.00 96.00 114 VAL A O 1
ATOM 899 N N . GLY A 1 115 ? 19.932 23.065 -0.955 1.00 95.19 115 GLY A N 1
ATOM 900 C CA . GLY A 1 115 ? 20.797 23.188 -2.133 1.00 95.19 115 GLY A CA 1
ATOM 901 C C . GLY A 1 115 ? 21.740 24.398 -2.080 1.00 95.19 115 GLY A C 1
ATOM 902 O O . GLY A 1 115 ? 22.907 24.290 -2.469 1.00 95.19 115 GLY A O 1
ATOM 903 N N . LEU A 1 116 ? 21.274 25.537 -1.559 1.00 94.88 116 LEU A N 1
ATOM 904 C CA . LEU A 1 116 ? 22.097 26.739 -1.383 1.00 94.88 116 LEU A CA 1
ATOM 905 C C . LEU A 1 116 ? 23.138 26.578 -0.267 1.00 94.88 116 LEU A C 1
ATOM 907 O O . LEU A 1 116 ? 24.273 27.036 -0.426 1.00 94.88 116 LEU A O 1
ATOM 911 N N . GLU A 1 117 ? 22.786 25.925 0.840 1.00 94.94 117 GLU A N 1
ATOM 912 C CA . GLU A 1 117 ? 23.721 25.662 1.942 1.00 94.94 117 GLU A CA 1
ATOM 913 C C . GLU A 1 117 ? 24.858 24.729 1.520 1.00 94.94 117 GLU A C 1
ATOM 915 O O . GLU A 1 117 ? 26.027 25.046 1.753 1.00 94.94 117 GLU A O 1
ATOM 920 N N . LEU A 1 118 ? 24.541 23.637 0.818 1.00 94.25 118 LEU A N 1
ATOM 921 C CA . LEU A 1 118 ? 25.545 22.717 0.274 1.00 94.25 118 LEU A CA 1
ATOM 922 C C . LEU A 1 118 ? 26.462 23.415 -0.733 1.00 94.25 118 LEU A C 1
ATOM 924 O O . LEU A 1 118 ? 27.683 23.289 -0.654 1.00 94.25 118 LEU A O 1
ATOM 928 N N . SER A 1 119 ? 25.882 24.211 -1.636 1.00 93.38 119 SER A N 1
ATOM 929 C CA . SER A 1 119 ? 26.644 24.983 -2.625 1.00 93.38 119 SER A CA 1
ATOM 930 C C . SER A 1 119 ? 27.620 25.956 -1.954 1.00 93.38 119 SER A C 1
ATOM 932 O O . SER A 1 119 ? 28.776 26.066 -2.362 1.00 93.38 119 SER A O 1
ATOM 934 N N . ARG A 1 120 ? 27.186 26.628 -0.877 1.00 92.31 120 ARG A N 1
ATOM 935 C CA . ARG A 1 120 ? 28.044 27.505 -0.068 1.00 92.31 120 ARG A CA 1
ATOM 936 C C . ARG A 1 120 ? 29.125 26.725 0.681 1.00 92.31 120 ARG A C 1
ATOM 938 O O . ARG A 1 120 ? 30.254 27.207 0.757 1.00 92.31 120 ARG A O 1
ATOM 945 N N . SER A 1 121 ? 28.794 25.557 1.231 1.00 91.44 121 SER A N 1
ATOM 946 C CA . SER A 1 121 ? 29.744 24.695 1.945 1.00 91.44 121 SER A CA 1
ATOM 947 C C . SER A 1 121 ? 30.874 24.247 1.024 1.00 91.44 121 SER A C 1
ATOM 949 O O . SER A 1 121 ? 32.040 24.422 1.364 1.00 91.44 121 SER A O 1
ATOM 951 N N . ILE A 1 122 ? 30.537 23.772 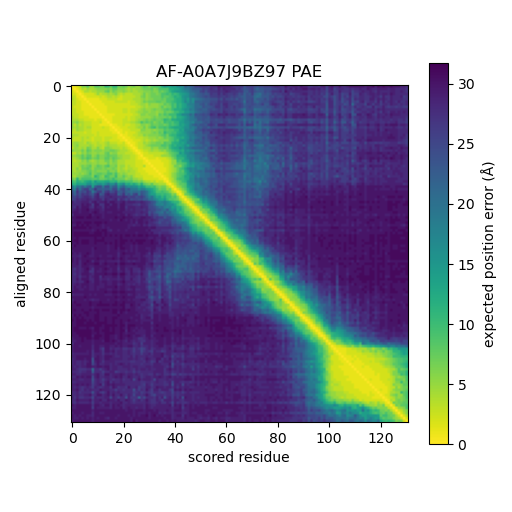-0.177 1.00 86.06 122 ILE A N 1
ATOM 952 C CA . ILE A 1 122 ? 31.517 23.348 -1.184 1.00 86.06 122 ILE A CA 1
ATOM 953 C C . ILE A 1 122 ? 32.373 24.538 -1.630 1.00 86.06 122 ILE A C 1
ATOM 955 O O . ILE A 1 122 ? 33.597 24.439 -1.665 1.00 86.06 122 ILE A O 1
ATOM 959 N N . ALA A 1 123 ? 31.757 25.691 -1.913 1.00 82.62 123 ALA A N 1
ATOM 960 C CA . ALA A 1 123 ? 32.502 26.899 -2.275 1.00 82.62 123 ALA A CA 1
ATOM 961 C C . ALA A 1 123 ? 33.463 27.358 -1.159 1.00 82.62 123 ALA A C 1
ATOM 963 O O . ALA A 1 123 ? 34.548 27.861 -1.449 1.00 82.62 123 ALA A O 1
ATOM 964 N N . SER A 1 124 ? 33.086 27.162 0.109 1.00 78.25 124 SER A N 1
ATOM 965 C CA . SER A 1 124 ? 33.925 27.482 1.271 1.00 78.25 124 SER A CA 1
ATOM 966 C C . SER A 1 124 ? 35.039 26.448 1.489 1.00 78.25 124 SER A C 1
ATOM 968 O O . SER A 1 124 ? 36.129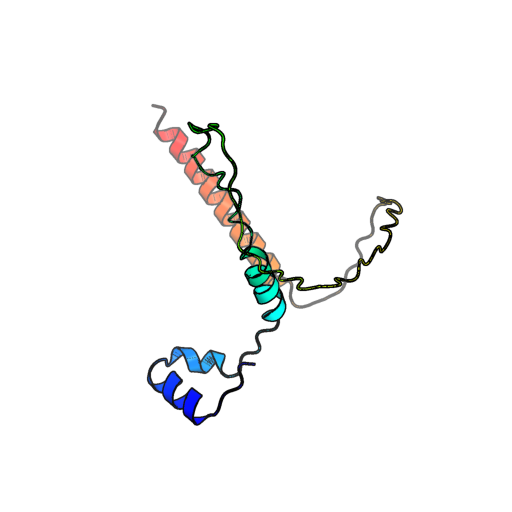 26.818 1.912 1.00 78.25 124 SER A O 1
ATOM 970 N N . GLU A 1 125 ? 34.801 25.174 1.166 1.00 72.00 125 GLU A N 1
ATOM 971 C CA . GLU A 1 125 ? 35.777 24.083 1.282 1.00 72.00 125 GLU A CA 1
ATOM 972 C C . GLU A 1 125 ? 36.860 24.145 0.194 1.00 72.00 125 GLU A C 1
ATOM 974 O O . GLU A 1 125 ? 38.049 24.006 0.494 1.00 72.00 125 GLU A O 1
ATOM 979 N N . VAL A 1 126 ? 36.482 24.461 -1.051 1.00 62.44 126 VAL A N 1
ATOM 980 C CA . VAL A 1 126 ? 37.427 24.627 -2.174 1.00 62.44 126 VAL A CA 1
ATOM 981 C C . VAL A 1 126 ? 38.451 25.740 -1.901 1.00 62.44 126 VAL A C 1
ATOM 983 O O . VAL A 1 126 ? 39.591 25.658 -2.354 1.00 62.44 126 VAL A O 1
ATOM 986 N N . LEU A 1 127 ? 38.093 26.752 -1.104 1.00 60.72 127 LEU A N 1
ATOM 987 C CA . LEU A 1 127 ? 39.000 27.841 -0.719 1.00 60.72 127 LEU A CA 1
ATOM 988 C C . LEU A 1 127 ? 40.048 27.441 0.334 1.00 60.72 127 LEU A C 1
ATOM 990 O O . LEU A 1 127 ? 41.047 28.146 0.481 1.00 60.72 127 LEU A O 1
ATOM 994 N N . ILE A 1 128 ? 39.857 26.331 1.055 1.00 58.91 128 ILE A N 1
ATOM 995 C CA . ILE A 1 128 ? 40.768 25.892 2.127 1.00 58.91 128 ILE A CA 1
ATOM 996 C C . ILE A 1 128 ? 41.846 24.927 1.599 1.00 58.91 128 ILE A C 1
ATOM 998 O O . ILE A 1 128 ? 42.949 24.906 2.137 1.00 58.91 128 ILE A O 1
ATOM 1002 N N . GLN A 1 129 ? 41.583 24.180 0.520 1.00 58.12 129 GLN A N 1
ATOM 1003 C CA . GLN A 1 129 ? 42.546 23.223 -0.060 1.00 58.12 129 GLN A CA 1
ATOM 1004 C C . GLN A 1 129 ? 43.535 23.830 -1.078 1.00 58.12 129 GLN A C 1
ATOM 1006 O O . GLN A 1 129 ? 44.426 23.131 -1.552 1.00 58.12 129 GLN A O 1
ATOM 1011 N N . GLY A 1 130 ? 43.394 25.112 -1.428 1.00 59.62 130 GLY A N 1
ATOM 1012 C CA . GLY A 1 130 ? 44.194 25.779 -2.465 1.00 59.62 130 GLY A CA 1
ATOM 1013 C C . GLY A 1 130 ? 45.380 26.622 -1.977 1.00 59.62 130 GLY A C 1
ATOM 1014 O O . GLY A 1 130 ? 45.805 27.506 -2.721 1.00 59.62 130 GLY A O 1
ATOM 1015 N N . LYS A 1 131 ? 45.881 26.422 -0.750 1.00 50.81 131 LYS A N 1
ATOM 1016 C CA . LYS A 1 131 ? 46.968 27.227 -0.164 1.00 50.81 131 LYS A CA 1
ATOM 1017 C C . LYS A 1 131 ? 48.175 26.392 0.243 1.00 50.81 131 LYS A C 1
ATOM 1019 O O . LYS A 1 131 ? 47.964 25.281 0.771 1.00 50.81 131 LYS A O 1
#

Radius of gyration: 29.71 Å; Cα contacts (8 Å, |Δi|>4): 13; chains: 1; bounding box: 57×70×54 Å

Mean predicted aligned error: 22.62 Å

Organism: Gossypium gossypioides (NCBI:txid34282)

Sequence (131 aa):
MVVAEDAVWNSYISSHKEADQFRHNSFPYYDQLTSIYAKDRATRKSALKSVDIAEEIDVEDVATAKNLEVGSNYHRCEDDVSLDEMDVSGTQLLPSKPNQDDATTLLGENIRTVGLELSRSIASEVLIQGK

Secondary structure (DSSP, 8-state):
-----HHHHHHHHHH-GGGHHHHT---TTHHHHHHHHHHGGG--TTS--S--SS--------------------------------------------SSHHHHHHHHHHHHHHHHHHHHHHHHHHTTS--

Solvent-accessible surface area (backbone atoms only — not comparable to full-atom values): 9161 Å² total; per-residue (Å²): 94,77,86,73,57,69,70,59,51,52,59,49,29,75,79,36,68,79,51,56,75,52,59,81,39,70,60,94,53,54,67,61,53,46,49,58,63,60,66,62,76,71,77,71,87,71,73,70,68,92,72,87,67,89,80,96,70,89,82,92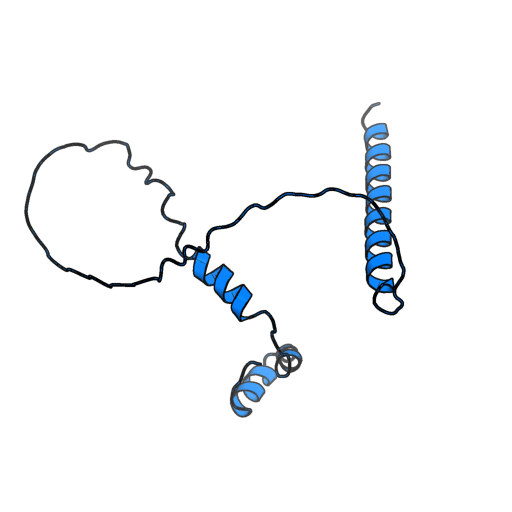,82,85,89,82,89,76,88,77,86,75,85,72,89,70,81,82,77,85,72,83,79,78,83,76,73,92,77,90,74,83,87,81,94,77,90,81,88,87,90,76,56,69,65,59,51,50,51,54,50,53,54,52,50,54,53,52,53,52,53,52,50,52,62,56,50,61,68,66,75,74,118